Protein AF-A0A3R6PZL5-F1 (afdb_monomer_lite)

Radius of gyration: 20.0 Å; chains: 1; bounding box: 49×30×55 Å

Foldseek 3Di:
DWDKDWDWDQQPPPNDPGTWIWIATPVRDTDDRTHRDDVVVVCCCCCPVVVPVVVVCCVVPVVVVVVVVLVPDDPVVVVVVVVVVVVVVVVVVVVVPPD

Structure (mmCIF, N/CA/C/O backbone):
data_AF-A0A3R6PZL5-F1
#
_entry.id   AF-A0A3R6PZL5-F1
#
loop_
_atom_site.group_PDB
_atom_site.id
_atom_site.type_symbol
_atom_site.label_atom_id
_atom_site.label_alt_id
_atom_site.label_comp_id
_atom_site.label_asym_id
_atom_site.label_entity_id
_atom_site.label_seq_id
_atom_site.pdbx_PDB_ins_code
_atom_site.Cartn_x
_atom_site.Cartn_y
_atom_site.Cartn_z
_atom_site.occupancy
_atom_site.B_iso_or_equiv
_atom_site.auth_seq_id
_atom_site.auth_comp_id
_atom_site.auth_asym_id
_atom_site.auth_atom_id
_atom_site.pdbx_PDB_model_num
ATOM 1 N N . MET A 1 1 ? 0.713 2.255 21.750 1.00 66.62 1 MET A N 1
ATOM 2 C CA . MET A 1 1 ? 0.314 1.854 20.391 1.00 66.62 1 MET A CA 1
ATOM 3 C C . MET A 1 1 ? -0.884 0.960 20.585 1.00 66.62 1 MET A C 1
ATOM 5 O O . MET A 1 1 ? -0.721 -0.050 21.263 1.00 66.62 1 MET A O 1
ATOM 9 N N . GLU A 1 2 ? -2.054 1.404 20.138 1.00 80.25 2 GLU A N 1
ATOM 10 C CA . GLU A 1 2 ? -3.272 0.591 20.202 1.00 80.25 2 GLU A CA 1
ATOM 11 C C . GLU A 1 2 ? -3.112 -0.626 19.287 1.00 80.25 2 GLU A C 1
ATOM 13 O O . GLU A 1 2 ? -2.429 -0.563 18.259 1.00 80.25 2 GLU A O 1
ATOM 18 N N . ARG A 1 3 ? -3.672 -1.764 19.692 1.00 86.94 3 ARG A N 1
ATOM 19 C CA . ARG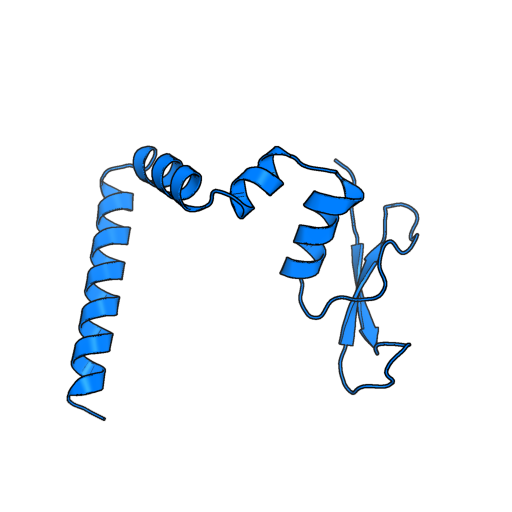 A 1 3 ? -3.683 -2.991 18.897 1.00 86.94 3 ARG A CA 1
ATOM 20 C C . ARG A 1 3 ? -5.068 -3.222 18.315 1.00 86.94 3 ARG A C 1
ATOM 22 O O . ARG A 1 3 ? -6.052 -3.274 19.042 1.00 86.94 3 ARG A O 1
ATOM 29 N N . TYR A 1 4 ? -5.108 -3.471 17.013 1.00 90.88 4 TYR A N 1
ATOM 30 C CA . TYR A 1 4 ? -6.320 -3.875 16.312 1.00 90.88 4 TYR A CA 1
ATOM 31 C C . TYR A 1 4 ? -6.229 -5.338 15.903 1.00 90.88 4 TYR A C 1
ATOM 33 O O . TYR A 1 4 ? -5.151 -5.860 15.601 1.00 90.88 4 TYR A O 1
ATOM 41 N N . LYS A 1 5 ? -7.376 -6.010 15.884 1.00 92.12 5 LYS A N 1
ATOM 42 C CA . LYS A 1 5 ? -7.497 -7.395 15.444 1.00 92.12 5 LYS A CA 1
ATOM 43 C C . LYS A 1 5 ? -8.313 -7.448 14.162 1.00 92.12 5 LYS A C 1
ATOM 45 O O . LYS A 1 5 ? -9.474 -7.050 14.149 1.00 92.12 5 LYS A O 1
ATOM 50 N N . LEU A 1 6 ? -7.706 -7.985 13.107 1.00 91.62 6 LEU A N 1
ATOM 51 C CA . LEU A 1 6 ? -8.398 -8.302 11.863 1.00 91.62 6 LEU A CA 1
ATOM 52 C C . LEU A 1 6 ? -9.008 -9.700 11.978 1.00 91.62 6 LEU A C 1
ATOM 54 O O . LEU A 1 6 ? -8.325 -10.670 12.311 1.00 91.62 6 LEU A O 1
ATOM 58 N N . THR A 1 7 ? -10.305 -9.806 11.717 1.00 89.62 7 THR A N 1
ATOM 59 C CA . THR A 1 7 ? -11.039 -11.076 11.702 1.00 89.62 7 THR A CA 1
ATOM 60 C C . THR A 1 7 ? -11.730 -11.250 10.364 1.00 89.62 7 THR A C 1
ATOM 62 O O . THR A 1 7 ? -12.285 -10.296 9.836 1.00 89.62 7 THR A O 1
ATOM 65 N N . ARG A 1 8 ? -11.677 -12.459 9.802 1.00 88.62 8 ARG A N 1
ATOM 66 C CA . ARG A 1 8 ? -12.354 -12.791 8.547 1.00 88.62 8 ARG A CA 1
ATOM 67 C C . ARG A 1 8 ? -13.617 -13.578 8.855 1.00 88.62 8 ARG A C 1
ATOM 69 O O . ARG A 1 8 ? -13.555 -14.574 9.576 1.00 88.62 8 ARG A O 1
ATOM 76 N N . SER A 1 9 ? -14.748 -13.135 8.327 1.00 83.50 9 SER A N 1
ATOM 77 C CA . SER A 1 9 ? -16.020 -13.850 8.453 1.00 83.50 9 SER A CA 1
ATOM 78 C C . SER A 1 9 ? -16.909 -13.614 7.233 1.00 83.50 9 SER A C 1
ATOM 80 O O . SER A 1 9 ? -16.706 -12.643 6.504 1.00 83.50 9 SER A O 1
ATOM 82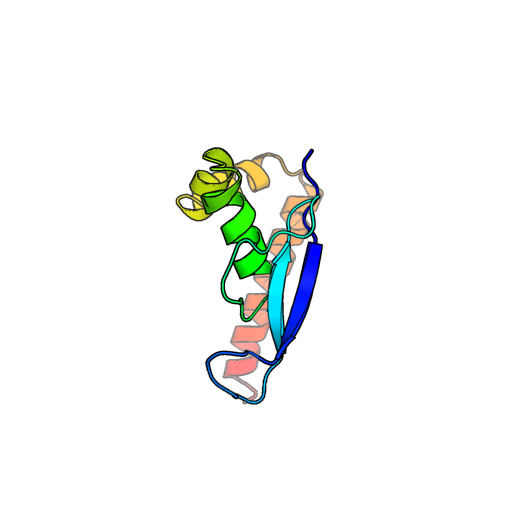 N N . PRO A 1 10 ? -17.885 -14.502 6.964 1.00 80.94 10 PRO A N 1
ATOM 83 C CA . PRO A 1 10 ? -18.842 -14.298 5.881 1.00 80.94 10 PRO A CA 1
ATOM 84 C C . PRO A 1 10 ? -19.553 -12.957 6.043 1.00 80.94 10 PRO A C 1
ATOM 86 O O . PRO A 1 10 ? -19.929 -12.611 7.163 1.00 80.94 10 PRO A O 1
ATOM 89 N N . ASN A 1 11 ? -19.758 -12.228 4.945 1.00 72.94 11 ASN A N 1
ATOM 90 C CA . ASN A 1 11 ? -20.474 -10.956 5.000 1.00 72.94 11 ASN A CA 1
ATOM 91 C C . ASN A 1 11 ? -21.930 -11.187 5.473 1.00 72.94 11 ASN A C 1
ATOM 93 O O . ASN A 1 11 ? -22.711 -11.815 4.744 1.00 72.94 11 ASN A O 1
ATOM 97 N N . PRO A 1 12 ? -22.311 -10.695 6.669 1.00 67.19 12 PRO A N 1
ATOM 98 C CA . PRO A 1 12 ? -23.626 -10.945 7.244 1.00 67.19 12 PRO A CA 1
ATOM 99 C C . PRO A 1 12 ? -24.747 -10.187 6.520 1.00 67.19 12 PRO A C 1
ATOM 101 O O . PRO A 1 12 ? -25.899 -10.604 6.614 1.00 67.19 12 PRO A O 1
ATOM 104 N N . GLU A 1 13 ? -24.438 -9.116 5.780 1.00 65.56 13 GLU A N 1
ATOM 105 C CA . GLU A 1 13 ? -25.444 -8.266 5.130 1.00 65.56 13 GLU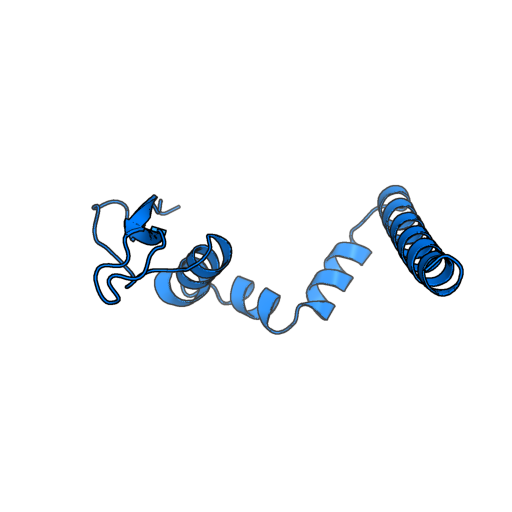 A CA 1
ATOM 106 C C . GLU A 1 13 ? -25.832 -8.743 3.729 1.00 65.56 13 GLU A C 1
ATOM 108 O O . GLU A 1 13 ? -26.975 -8.581 3.306 1.00 65.56 13 GLU A O 1
ATOM 113 N N . THR A 1 14 ? -24.894 -9.332 2.985 1.00 63.47 14 THR A N 1
ATOM 114 C CA . THR A 1 14 ? -25.116 -9.654 1.565 1.00 63.47 14 THR A CA 1
ATOM 115 C C . THR A 1 14 ? -25.370 -11.133 1.299 1.00 63.47 14 THR A C 1
ATOM 117 O O . THR A 1 14 ? -25.755 -11.475 0.181 1.00 63.47 14 THR A O 1
ATOM 120 N N . HIS A 1 15 ? -25.143 -12.021 2.280 1.00 58.91 15 HIS A N 1
ATOM 121 C CA . HIS A 1 15 ? -25.085 -13.482 2.078 1.00 58.91 15 HIS A CA 1
ATOM 122 C C . HIS A 1 15 ? -24.225 -13.894 0.862 1.00 58.91 15 HIS A C 1
ATOM 124 O O . HIS A 1 15 ? -24.356 -15.003 0.338 1.00 58.91 15 HIS A O 1
ATOM 130 N N . ALA A 1 16 ? -23.359 -12.994 0.387 1.00 53.91 16 ALA A N 1
ATOM 131 C CA . ALA A 1 16 ? -22.536 -13.206 -0.782 1.00 53.91 16 ALA A CA 1
ATOM 132 C C . ALA A 1 16 ? -21.437 -14.207 -0.428 1.00 53.91 16 ALA A C 1
ATOM 134 O O . ALA A 1 16 ? -20.914 -14.222 0.687 1.00 53.91 16 ALA A O 1
ATOM 135 N N . SER A 1 17 ? -21.083 -15.062 -1.382 1.00 58.00 17 SER A N 1
ATOM 136 C CA . SER A 1 17 ? -19.989 -16.013 -1.228 1.00 58.00 17 SER A CA 1
ATOM 137 C C . SER A 1 17 ? -18.654 -15.261 -1.167 1.00 58.00 17 SER A C 1
ATOM 139 O O . SER A 1 17 ? -18.061 -14.972 -2.204 1.00 58.00 17 SER A O 1
ATOM 141 N N . GLY A 1 18 ? -18.206 -14.920 0.041 1.00 70.69 18 GLY A N 1
ATOM 142 C CA . GLY A 1 18 ? -16.921 -14.275 0.297 1.00 70.69 18 GLY A CA 1
ATOM 143 C C . GLY A 1 18 ? -16.720 -13.970 1.781 1.00 70.69 18 GLY A C 1
ATOM 144 O O . GLY A 1 18 ? -17.650 -13.536 2.464 1.00 70.69 18 GLY A O 1
ATOM 145 N N . GLU A 1 19 ? -15.512 -14.222 2.285 1.00 82.06 19 GLU A N 1
ATOM 146 C CA . GLU A 1 19 ? -15.089 -13.714 3.592 1.00 82.06 19 GLU A CA 1
ATOM 147 C C . GLU A 1 19 ? -14.755 -12.222 3.463 1.00 82.06 19 GLU A C 1
ATOM 149 O O . GLU A 1 19 ? -14.081 -11.825 2.514 1.00 82.06 19 GLU A O 1
ATOM 154 N N . VAL A 1 20 ? -15.219 -11.410 4.412 1.00 89.31 20 VAL A N 1
ATOM 155 C CA . VAL A 1 20 ? -14.854 -9.993 4.556 1.00 89.31 20 VAL A CA 1
ATOM 156 C C . VAL A 1 20 ? -14.110 -9.781 5.872 1.00 89.31 20 VAL A C 1
ATOM 158 O O . VAL A 1 20 ? -14.193 -10.600 6.791 1.00 89.31 20 VAL A O 1
ATOM 161 N N . ILE A 1 21 ? -13.351 -8.694 5.948 1.00 90.31 21 ILE A N 1
ATOM 162 C CA . ILE A 1 21 ? -12.482 -8.362 7.073 1.00 90.31 21 ILE A CA 1
ATOM 163 C C . ILE A 1 21 ? -13.178 -7.373 8.011 1.00 90.31 21 ILE A C 1
ATOM 165 O O . ILE A 1 21 ? -13.544 -6.263 7.621 1.00 90.31 21 ILE A O 1
ATOM 169 N N . PHE A 1 22 ? -13.307 -7.767 9.271 1.00 91.12 22 PHE A N 1
ATOM 170 C CA . PHE A 1 22 ? -13.778 -6.941 10.377 1.00 91.12 22 PHE A CA 1
ATOM 171 C C . PHE A 1 22 ? -12.619 -6.553 11.282 1.00 91.12 22 PHE A C 1
ATOM 173 O O . PHE A 1 22 ? -11.717 -7.355 11.548 1.00 91.12 22 PHE A O 1
ATOM 180 N N . ILE A 1 23 ? -12.678 -5.329 11.778 1.00 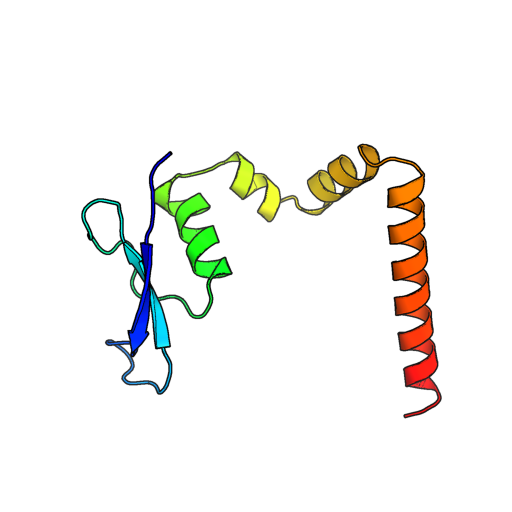92.88 23 ILE A N 1
ATOM 181 C CA . ILE A 1 23 ? -11.688 -4.692 12.627 1.00 92.88 23 ILE A CA 1
ATOM 182 C C . ILE A 1 23 ? -12.261 -4.626 14.029 1.00 92.88 23 ILE A C 1
ATOM 184 O O . ILE A 1 23 ? -13.356 -4.100 14.237 1.00 92.88 23 ILE A O 1
ATOM 188 N N . LYS A 1 24 ? -11.496 -5.138 14.990 1.00 91.56 24 LYS A N 1
ATOM 189 C CA . LYS A 1 24 ? -11.812 -5.028 16.411 1.00 91.56 24 LYS A CA 1
ATOM 190 C C . LYS A 1 24 ? -10.745 -4.254 17.164 1.00 91.56 24 LYS A C 1
ATOM 192 O O . LYS A 1 24 ? -9.559 -4.401 16.857 1.00 91.56 24 LYS A O 1
ATOM 197 N N . ASP A 1 25 ? -11.172 -3.462 18.140 1.00 90.44 25 ASP A N 1
ATOM 198 C CA . ASP A 1 25 ? -10.281 -2.809 19.101 1.00 90.44 25 ASP A CA 1
ATOM 199 C C . ASP A 1 25 ? -9.754 -3.802 20.162 1.00 90.44 25 ASP A C 1
ATOM 201 O O . ASP A 1 25 ? -10.066 -4.997 20.151 1.00 90.44 25 ASP A O 1
ATOM 205 N N . GLU A 1 26 ? -8.949 -3.308 21.106 1.00 89.69 26 GLU A N 1
ATOM 206 C CA . GLU A 1 26 ? -8.391 -4.110 22.208 1.00 89.69 26 GLU A CA 1
ATOM 207 C C . GLU A 1 26 ? -9.454 -4.711 23.146 1.00 89.69 26 GLU A C 1
ATOM 209 O O . GLU A 1 26 ? -9.155 -5.644 23.892 1.00 89.69 26 GLU A O 1
ATOM 214 N N . ASN A 1 27 ? -10.688 -4.204 23.101 1.00 89.75 27 ASN A N 1
ATOM 215 C CA . ASN A 1 27 ? -11.819 -4.644 23.913 1.00 89.75 27 ASN A CA 1
ATOM 216 C C . ASN A 1 27 ? -12.782 -5.559 23.129 1.00 89.75 27 ASN A C 1
ATOM 218 O O . ASN A 1 27 ? -13.895 -5.805 23.592 1.00 89.75 27 ASN A O 1
ATOM 222 N N . ASP A 1 28 ? -12.367 -6.060 21.958 1.00 87.56 28 ASP A N 1
ATOM 223 C CA . ASP A 1 28 ? -13.176 -6.862 21.031 1.00 87.56 28 ASP A CA 1
ATOM 224 C C . ASP A 1 28 ? -14.426 -6.132 20.474 1.00 87.56 28 ASP A C 1
ATOM 226 O O . ASP A 1 28 ? -15.320 -6.783 19.915 1.00 87.56 28 ASP A O 1
ATOM 230 N N . ASN A 1 29 ? -14.481 -4.794 20.550 1.00 89.75 29 ASN A N 1
ATOM 231 C CA . ASN A 1 29 ? -15.541 -4.010 19.912 1.00 89.75 29 ASN A CA 1
ATOM 232 C C . ASN A 1 29 ? -15.282 -3.896 18.411 1.00 89.75 29 ASN A C 1
ATOM 234 O O . ASN A 1 29 ? -14.181 -3.547 17.988 1.00 89.75 29 ASN A O 1
ATOM 238 N N . GLU A 1 30 ? -16.309 -4.153 17.608 1.00 89.88 30 GLU A N 1
ATOM 239 C CA . GLU A 1 30 ? -16.246 -4.035 16.152 1.00 89.88 30 GLU A CA 1
ATOM 240 C C . GLU A 1 30 ? -16.319 -2.566 15.706 1.00 89.88 30 GLU A C 1
ATOM 242 O O . GLU A 1 30 ? -17.174 -1.813 16.172 1.00 89.88 30 GLU A O 1
ATOM 247 N N . LEU A 1 31 ? -15.410 -2.158 14.815 1.00 88.06 31 LEU A N 1
ATOM 248 C CA . LEU A 1 31 ? -15.235 -0.763 14.388 1.00 88.06 31 LEU A CA 1
ATOM 249 C C . LEU A 1 31 ? -15.759 -0.470 12.970 1.00 88.06 31 LEU A C 1
ATOM 251 O O . LEU A 1 31 ? -15.765 0.691 12.556 1.00 88.06 31 LEU A O 1
ATOM 255 N N . ASN A 1 32 ? -16.151 -1.490 12.201 1.00 84.81 32 ASN A N 1
ATOM 256 C CA . ASN A 1 32 ? -16.529 -1.377 10.788 1.00 84.81 32 ASN A CA 1
ATOM 257 C C . ASN A 1 32 ? -17.564 -2.442 10.375 1.00 84.81 32 ASN A C 1
ATOM 259 O O . ASN A 1 32 ? -17.825 -3.379 11.114 1.00 84.81 32 ASN A O 1
ATOM 263 N N . VAL A 1 33 ? -18.094 -2.328 9.152 1.00 80.00 33 VAL A N 1
ATOM 264 C CA . VAL A 1 33 ? -19.116 -3.243 8.592 1.00 80.00 33 VAL A CA 1
ATOM 265 C C . VAL A 1 33 ? -18.562 -4.341 7.662 1.00 80.00 33 VAL A C 1
ATOM 267 O O . VAL A 1 33 ? -19.311 -5.204 7.212 1.00 80.00 33 VAL A O 1
ATOM 270 N N . GLY A 1 34 ? -17.255 -4.340 7.382 1.00 86.75 34 GLY A N 1
ATOM 271 C CA . GLY A 1 34 ? -16.566 -5.340 6.552 1.00 86.75 34 GLY A CA 1
ATOM 272 C C . GLY A 1 34 ? -15.762 -4.739 5.390 1.00 86.75 34 GLY A C 1
ATOM 273 O O . GLY A 1 34 ? -16.249 -3.856 4.690 1.00 86.75 34 GLY A O 1
ATOM 274 N N . PHE A 1 35 ? -14.544 -5.241 5.162 1.00 89.50 35 PHE A N 1
ATOM 275 C CA . PHE A 1 35 ? -13.663 -4.878 4.038 1.00 89.50 35 PHE A CA 1
ATOM 276 C C . PHE A 1 35 ? -13.365 -6.072 3.127 1.00 89.50 35 PHE A C 1
ATOM 278 O O . PHE A 1 35 ? -13.362 -7.218 3.579 1.00 89.50 35 PHE A O 1
ATOM 285 N N . SER A 1 36 ? -13.092 -5.815 1.848 1.00 86.25 36 SER A N 1
ATOM 286 C CA . SER A 1 36 ? -12.694 -6.848 0.881 1.00 86.25 36 SER A CA 1
ATOM 287 C C . SER A 1 36 ? -11.229 -7.263 0.998 1.00 86.25 36 SER A C 1
ATOM 289 O O . SER A 1 36 ? -10.902 -8.407 0.683 1.00 86.25 36 SER A O 1
ATOM 291 N N . ASP A 1 37 ? -10.356 -6.365 1.452 1.00 89.44 37 ASP A N 1
ATOM 292 C CA . ASP A 1 37 ? -8.932 -6.631 1.618 1.00 89.44 37 ASP A CA 1
ATOM 293 C C . ASP A 1 37 ? -8.344 -5.957 2.868 1.00 89.44 37 ASP A C 1
ATOM 295 O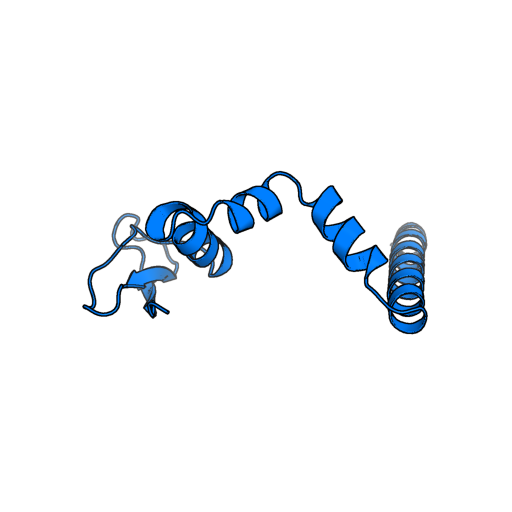 O . ASP A 1 37 ? -8.994 -5.178 3.567 1.00 89.44 37 ASP A O 1
ATOM 299 N N . GLU A 1 38 ? -7.120 -6.364 3.207 1.00 90.62 38 GLU A N 1
ATOM 300 C CA . GLU A 1 38 ? -6.431 -5.925 4.422 1.00 90.62 38 GLU A CA 1
ATOM 301 C C . GLU A 1 38 ? -5.886 -4.496 4.315 1.00 90.62 38 GLU A C 1
ATOM 303 O O . GLU A 1 38 ? -5.690 -3.864 5.352 1.00 90.62 38 GLU A O 1
ATOM 308 N N . LEU A 1 39 ? -5.653 -3.985 3.099 1.00 91.94 39 LEU A N 1
ATOM 309 C CA . LEU A 1 39 ? -5.160 -2.623 2.893 1.00 91.94 39 LEU A CA 1
ATOM 310 C C . LEU A 1 39 ? -6.283 -1.622 3.151 1.00 91.94 39 LEU A C 1
ATOM 312 O O . LEU A 1 39 ? -6.093 -0.717 3.953 1.00 91.94 39 LEU A O 1
ATOM 316 N N . ASP A 1 40 ? -7.476 -1.859 2.606 1.00 91.19 40 ASP A N 1
ATOM 317 C CA . ASP A 1 40 ? -8.663 -1.041 2.874 1.00 91.19 40 ASP A CA 1
ATOM 318 C C . ASP A 1 40 ? -8.980 -0.980 4.379 1.00 91.19 40 ASP A C 1
ATOM 320 O O . ASP A 1 40 ? -9.301 0.075 4.936 1.00 91.19 40 ASP A O 1
ATOM 324 N N . ALA A 1 41 ? -8.858 -2.122 5.065 1.00 92.06 41 ALA A N 1
ATOM 325 C CA . ALA A 1 41 ? -9.047 -2.196 6.509 1.00 92.06 41 ALA A CA 1
ATOM 326 C C . ALA A 1 41 ? -7.994 -1.374 7.273 1.00 92.06 41 ALA A C 1
ATOM 328 O O . ALA A 1 41 ? -8.312 -0.704 8.259 1.00 92.06 41 ALA A O 1
ATOM 329 N N . PHE A 1 42 ? -6.740 -1.411 6.825 1.00 93.12 42 PHE A N 1
ATOM 330 C CA . PHE A 1 42 ? -5.662 -0.633 7.422 1.00 93.12 42 PHE A CA 1
ATOM 331 C C . PHE A 1 42 ? -5.831 0.872 7.180 1.00 93.12 42 PHE A C 1
ATOM 333 O O . PHE A 1 42 ? -5.711 1.657 8.125 1.00 93.12 42 PHE A O 1
ATOM 340 N N . ASP A 1 43 ? -6.188 1.269 5.960 1.00 93.44 43 ASP A N 1
ATOM 341 C CA . ASP A 1 43 ? -6.469 2.656 5.595 1.00 93.44 43 ASP A CA 1
ATOM 342 C C . ASP A 1 43 ? -7.600 3.220 6.458 1.00 93.44 43 ASP A C 1
ATOM 344 O O . ASP A 1 43 ? -7.501 4.335 6.969 1.00 93.44 43 ASP A O 1
ATOM 348 N N . TYR A 1 44 ? -8.649 2.431 6.713 1.00 92.62 44 TYR A N 1
ATOM 349 C CA . TYR A 1 44 ? -9.724 2.829 7.619 1.00 92.62 44 TYR A CA 1
ATOM 350 C C . TYR A 1 44 ? -9.232 3.082 9.048 1.00 92.62 44 TYR A C 1
ATOM 352 O O . TYR A 1 44 ? -9.600 4.095 9.644 1.00 92.62 44 TYR A O 1
ATOM 360 N N . ILE A 1 45 ? -8.387 2.203 9.601 1.00 92.50 45 ILE A N 1
ATOM 361 C CA . ILE A 1 45 ? -7.802 2.416 10.935 1.00 92.50 45 ILE A CA 1
ATOM 362 C C . ILE A 1 45 ? -7.046 3.739 10.950 1.00 92.50 45 ILE A C 1
ATOM 364 O O . ILE A 1 45 ? -7.302 4.590 11.800 1.00 92.50 45 ILE A O 1
ATOM 368 N N . LYS A 1 46 ? -6.154 3.940 9.980 1.00 93.81 46 LYS A N 1
ATOM 369 C CA . LYS A 1 46 ? -5.302 5.125 9.940 1.00 93.81 46 LYS A CA 1
ATOM 370 C C . LYS A 1 46 ? -6.091 6.412 9.754 1.00 93.81 46 LYS A C 1
ATOM 372 O O . LYS A 1 46 ? -5.850 7.385 10.463 1.00 93.81 46 LYS A O 1
ATOM 377 N N . LEU A 1 47 ? -7.053 6.419 8.842 1.00 92.81 47 LEU A N 1
ATOM 378 C CA . LEU A 1 47 ? -7.772 7.631 8.463 1.00 92.81 47 LEU A CA 1
ATOM 379 C C . LEU A 1 47 ? -8.965 7.932 9.374 1.00 92.81 47 LEU A C 1
ATOM 381 O O . LEU A 1 47 ? -9.191 9.092 9.705 1.00 92.81 47 LEU A O 1
ATOM 385 N N . GLN A 1 48 ? -9.743 6.919 9.764 1.00 91.19 48 GLN A N 1
ATOM 386 C CA . GLN A 1 48 ? -11.014 7.114 10.474 1.00 91.19 48 GLN A CA 1
ATOM 387 C C . GLN A 1 48 ? -10.897 6.900 11.984 1.00 91.19 48 GLN A C 1
ATOM 389 O O . GLN A 1 48 ? -11.541 7.622 12.743 1.00 91.19 48 GLN A O 1
ATOM 394 N N . VAL A 1 49 ? -10.089 5.932 12.429 1.00 90.19 49 VAL A N 1
ATOM 395 C CA . VAL A 1 49 ? -9.946 5.612 13.860 1.00 90.19 49 VAL A CA 1
ATOM 396 C C . VAL A 1 49 ? -8.859 6.474 14.499 1.00 90.19 49 VAL A C 1
ATOM 398 O O . VAL A 1 49 ? -9.123 7.199 15.455 1.00 90.19 49 VAL A O 1
ATOM 401 N N . GLU A 1 50 ? -7.647 6.444 13.943 1.00 92.12 50 GLU A N 1
ATOM 402 C CA . GLU A 1 50 ? -6.497 7.191 14.466 1.00 92.12 50 GLU A CA 1
ATOM 403 C C . GLU A 1 50 ? -6.461 8.653 13.983 1.00 92.12 50 GLU A C 1
ATOM 405 O O . GLU A 1 50 ? -5.799 9.487 14.605 1.00 92.12 50 GLU A O 1
ATOM 410 N N . ASN A 1 51 ? -7.186 8.985 12.904 1.00 92.00 51 ASN A N 1
ATOM 411 C CA . ASN A 1 51 ? -7.181 10.307 12.260 1.00 92.00 51 ASN A CA 1
ATOM 412 C C . ASN A 1 51 ? -5.752 10.802 11.946 1.00 92.00 51 ASN A C 1
ATOM 414 O O . ASN A 1 51 ? -5.379 11.952 12.216 1.00 92.00 51 ASN A O 1
ATOM 418 N N . ASP A 1 52 ? -4.938 9.894 11.408 1.00 94.56 52 ASP A N 1
ATOM 419 C CA . ASP A 1 52 ? -3.535 10.097 11.077 1.00 94.56 52 ASP A CA 1
ATOM 420 C C . ASP A 1 52 ? -3.404 11.002 9.843 1.00 94.56 52 ASP A C 1
ATOM 422 O O . ASP A 1 52 ? -3.500 10.578 8.689 1.00 94.56 52 ASP A O 1
ATOM 426 N N . LYS A 1 53 ? -3.198 12.296 10.104 1.00 93.44 53 LYS A N 1
ATOM 427 C CA . LYS A 1 53 ? -3.045 13.323 9.064 1.00 93.44 53 LYS A CA 1
ATOM 428 C C . LYS A 1 53 ? -1.783 13.147 8.232 1.00 93.44 53 LYS A C 1
ATOM 430 O O . LYS A 1 53 ? -1.759 13.589 7.089 1.00 93.44 53 LYS A O 1
ATOM 435 N N . GLU A 1 54 ? -0.734 12.570 8.812 1.00 91.25 54 GLU A N 1
ATOM 436 C CA . GLU A 1 54 ? 0.500 12.317 8.079 1.00 91.25 54 GLU A CA 1
ATOM 437 C C . GLU A 1 54 ? 0.249 11.206 7.061 1.00 91.25 54 GLU A C 1
ATOM 439 O O . GLU A 1 54 ? 0.520 11.389 5.878 1.00 91.25 54 GLU A O 1
ATOM 444 N N . TYR A 1 55 ? -0.382 10.110 7.488 1.00 93.19 55 TYR A N 1
ATOM 445 C CA . TYR A 1 55 ? -0.788 9.032 6.591 1.00 93.19 55 TYR A CA 1
ATOM 446 C C . TYR A 1 55 ? -1.754 9.500 5.491 1.00 93.19 55 TYR A C 1
ATOM 448 O O . TYR A 1 55 ? -1.597 9.130 4.328 1.00 93.19 55 TYR A O 1
ATOM 456 N N . ALA A 1 56 ? -2.711 10.370 5.828 1.00 93.31 56 ALA A N 1
ATOM 457 C CA . ALA A 1 56 ? -3.591 10.982 4.835 1.00 93.31 56 ALA A CA 1
ATOM 458 C C . ALA A 1 56 ? -2.803 11.765 3.767 1.00 93.31 56 ALA A C 1
ATOM 460 O O . ALA A 1 56 ? -3.070 11.613 2.576 1.00 93.31 56 ALA A O 1
ATOM 461 N N . ASP A 1 57 ? -1.783 12.536 4.164 1.00 92.94 57 ASP A N 1
ATOM 462 C CA . ASP A 1 57 ? -0.921 13.259 3.220 1.00 92.94 57 ASP A CA 1
ATOM 463 C C . ASP A 1 57 ? -0.099 12.308 2.330 1.00 92.94 57 ASP A C 1
ATOM 465 O O . ASP A 1 57 ? 0.108 12.604 1.152 1.00 92.94 57 ASP A O 1
ATOM 469 N N . TYR A 1 58 ? 0.320 11.142 2.842 1.00 90.62 58 TYR A N 1
ATOM 470 C CA . TYR A 1 58 ? 0.956 10.097 2.026 1.00 90.62 58 TYR A CA 1
ATOM 471 C C . TYR A 1 58 ? 0.040 9.585 0.907 1.00 90.62 58 TYR A C 1
ATOM 473 O O . TYR A 1 58 ? 0.519 9.342 -0.203 1.00 90.62 58 TYR A O 1
ATOM 481 N N . LEU A 1 59 ? -1.262 9.448 1.174 1.00 91.12 59 LEU A N 1
ATOM 482 C CA . LEU A 1 59 ? -2.244 8.994 0.186 1.00 91.12 59 LEU A CA 1
ATOM 483 C C . LEU A 1 59 ? -2.673 10.103 -0.786 1.00 91.12 59 LEU A C 1
ATOM 485 O O . LEU A 1 59 ? -2.861 9.835 -1.972 1.00 91.12 59 LEU A O 1
ATOM 489 N N . GLU A 1 60 ? -2.807 11.345 -0.314 1.00 92.50 60 GLU A N 1
ATOM 490 C CA . GLU A 1 60 ? -3.204 12.487 -1.149 1.00 92.50 60 GLU A CA 1
ATOM 491 C C . GLU A 1 60 ? -2.061 12.991 -2.042 1.00 92.50 60 GLU A C 1
ATOM 493 O O . GLU A 1 60 ? -2.286 13.363 -3.197 1.00 92.50 60 GLU A O 1
ATOM 498 N N . ASN A 1 61 ? -0.823 12.977 -1.536 1.00 93.69 61 ASN A N 1
ATOM 499 C CA . ASN A 1 61 ? 0.358 13.519 -2.212 1.00 93.69 61 ASN A CA 1
ATOM 500 C C . ASN A 1 61 ? 1.467 12.469 -2.431 1.00 93.69 61 ASN A C 1
ATOM 502 O O . ASN A 1 61 ? 2.641 12.740 -2.142 1.00 93.69 61 ASN A O 1
ATOM 506 N N . PRO A 1 62 ? 1.166 11.294 -3.016 1.00 91.56 62 PRO A N 1
ATOM 507 C CA . PRO A 1 62 ? 2.100 10.170 -3.062 1.00 91.56 62 PRO A CA 1
ATOM 508 C C . PRO A 1 62 ? 3.380 10.503 -3.834 1.00 91.56 62 PRO A C 1
ATOM 510 O O . PRO A 1 62 ? 4.465 10.089 -3.443 1.00 91.56 62 PRO A O 1
ATOM 513 N N . ASN A 1 63 ? 3.295 11.314 -4.894 1.00 91.00 63 ASN A N 1
ATOM 514 C CA . ASN A 1 63 ? 4.462 11.694 -5.698 1.00 91.00 63 ASN A CA 1
ATOM 515 C C . ASN A 1 63 ? 5.524 12.445 -4.890 1.00 91.00 63 ASN A C 1
ATOM 517 O O . ASN A 1 63 ? 6.716 12.226 -5.095 1.00 91.00 63 ASN A O 1
ATOM 521 N N . LYS A 1 64 ? 5.094 13.339 -3.994 1.00 92.62 64 LYS A N 1
ATOM 522 C CA . LYS A 1 64 ? 6.008 14.115 -3.154 1.00 92.62 64 LYS A CA 1
ATOM 523 C C . LYS A 1 64 ? 6.768 13.174 -2.222 1.00 92.62 64 LYS A C 1
ATOM 525 O O . LYS A 1 64 ? 7.993 13.170 -2.224 1.00 92.62 64 LYS A O 1
ATOM 530 N N . HIS A 1 65 ? 6.035 12.310 -1.529 1.00 90.94 65 HIS A N 1
ATOM 531 C CA . HIS A 1 65 ? 6.595 11.340 -0.592 1.00 90.94 65 HIS A CA 1
ATOM 532 C C . HIS A 1 65 ? 7.486 10.296 -1.265 1.00 90.94 65 HIS A C 1
ATOM 534 O O . HIS A 1 65 ? 8.564 9.995 -0.764 1.00 90.94 65 HIS A O 1
ATOM 540 N N . ILE A 1 66 ? 7.100 9.796 -2.442 1.00 91.94 66 ILE A N 1
ATOM 541 C CA . ILE A 1 66 ? 7.935 8.888 -3.241 1.00 91.94 66 ILE A CA 1
ATOM 542 C C . ILE A 1 66 ? 9.249 9.569 -3.637 1.00 91.94 66 ILE A C 1
ATOM 544 O O . ILE A 1 66 ? 10.304 8.943 -3.563 1.00 91.94 66 ILE A O 1
ATOM 548 N N . MET A 1 67 ? 9.210 10.841 -4.043 1.00 90.75 67 MET A N 1
ATOM 549 C CA . MET A 1 67 ? 10.424 11.585 -4.385 1.00 90.75 67 MET A CA 1
ATOM 550 C C . MET A 1 67 ? 11.310 11.828 -3.166 1.00 90.75 67 MET A C 1
ATOM 552 O O . MET A 1 67 ? 12.526 11.679 -3.269 1.00 90.75 67 MET A O 1
ATOM 556 N N . ASP A 1 68 ? 10.727 12.150 -2.013 1.00 92.31 68 ASP A N 1
ATOM 557 C CA . ASP A 1 68 ? 11.474 12.313 -0.765 1.00 92.31 68 ASP A CA 1
ATOM 558 C C . ASP A 1 68 ? 12.155 10.995 -0.356 1.00 92.31 68 ASP A C 1
ATOM 560 O O . ASP A 1 68 ? 13.358 10.984 -0.072 1.00 92.31 68 ASP A O 1
ATOM 564 N N . MET A 1 69 ? 11.439 9.865 -0.446 1.00 92.88 69 MET A N 1
ATOM 565 C CA . MET A 1 69 ? 12.015 8.532 -0.247 1.00 92.88 69 MET A CA 1
ATOM 566 C C . MET A 1 69 ? 13.145 8.268 -1.240 1.00 92.88 69 MET A C 1
ATOM 568 O O . MET A 1 69 ? 14.252 7.945 -0.820 1.00 92.88 69 MET A O 1
ATOM 572 N N . TYR A 1 70 ? 12.914 8.468 -2.540 1.00 92.06 70 TYR A N 1
ATOM 573 C CA . TYR A 1 70 ? 13.926 8.253 -3.575 1.00 92.06 70 TYR A CA 1
ATOM 574 C C . TYR A 1 70 ? 15.183 9.095 -3.342 1.00 92.06 70 TYR A C 1
ATOM 576 O O . TYR A 1 70 ? 16.302 8.603 -3.481 1.00 92.06 70 TYR A O 1
ATOM 584 N N . ASN A 1 71 ? 15.023 10.357 -2.946 1.00 92.88 71 ASN A N 1
ATOM 585 C CA . ASN A 1 71 ? 16.142 11.245 -2.655 1.00 92.88 71 ASN A CA 1
ATOM 586 C C . ASN A 1 71 ? 16.961 10.772 -1.448 1.00 92.88 71 ASN A C 1
ATOM 588 O O . ASN A 1 71 ? 18.182 10.938 -1.465 1.00 92.88 71 ASN A O 1
ATOM 592 N N . SER A 1 72 ? 16.314 10.147 -0.457 1.00 95.12 72 SER A N 1
ATOM 593 C CA . SER A 1 72 ? 16.970 9.577 0.728 1.00 95.12 72 SER A CA 1
ATOM 594 C C . SER A 1 72 ? 17.748 8.280 0.467 1.00 95.12 72 SER A C 1
ATOM 596 O O . SER A 1 72 ? 18.582 7.905 1.288 1.00 95.12 72 SER A O 1
ATOM 598 N N . LEU A 1 73 ? 17.505 7.614 -0.669 1.00 95.38 73 LEU A N 1
ATOM 599 C CA . LEU A 1 73 ? 18.184 6.372 -1.037 1.00 95.38 73 LEU A CA 1
ATOM 600 C C . LEU A 1 73 ? 19.655 6.598 -1.394 1.00 95.38 73 LEU A C 1
ATOM 602 O O . LEU A 1 73 ? 20.042 7.646 -1.931 1.00 95.38 73 LEU A O 1
ATOM 606 N N . ASP A 1 74 ? 20.465 5.568 -1.167 1.00 96.25 74 ASP A N 1
ATOM 607 C CA . ASP A 1 74 ? 21.848 5.552 -1.622 1.00 96.25 74 ASP A CA 1
ATOM 608 C C . ASP A 1 74 ? 21.965 5.261 -3.135 1.00 96.25 74 ASP A C 1
ATOM 610 O O . ASP A 1 74 ? 20.993 4.964 -3.840 1.00 96.25 74 ASP A O 1
ATOM 614 N N . ASP A 1 75 ? 23.182 5.386 -3.667 1.00 95.69 75 ASP A N 1
ATOM 615 C CA . ASP A 1 75 ? 23.450 5.181 -5.095 1.00 95.69 75 ASP A CA 1
ATOM 616 C C . ASP A 1 75 ? 23.237 3.732 -5.554 1.00 95.69 75 ASP A C 1
ATOM 618 O O . ASP A 1 75 ? 23.135 3.470 -6.757 1.00 95.69 75 ASP A O 1
ATOM 622 N N . PHE A 1 76 ? 23.265 2.763 -4.640 1.00 96.06 76 PHE A N 1
ATOM 623 C CA . PHE A 1 76 ? 23.029 1.364 -4.972 1.00 96.06 76 PHE A CA 1
ATOM 624 C C . PHE A 1 76 ? 21.530 1.114 -5.157 1.00 96.06 76 PHE A C 1
ATOM 626 O O . PHE A 1 76 ? 21.121 0.599 -6.201 1.00 96.06 76 PHE A O 1
ATOM 633 N N . ASP A 1 77 ? 20.718 1.562 -4.206 1.00 95.31 77 ASP A N 1
ATOM 634 C CA . ASP A 1 77 ? 19.263 1.445 -4.241 1.00 95.31 77 ASP A CA 1
ATOM 635 C C . ASP A 1 77 ? 18.670 2.156 -5.465 1.00 95.31 77 ASP A C 1
ATOM 637 O O . ASP A 1 77 ? 17.84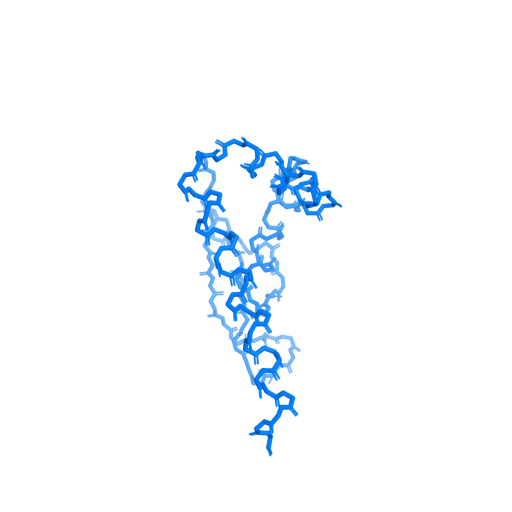5 1.591 -6.190 1.00 95.31 77 ASP A O 1
ATOM 641 N N . LYS A 1 78 ? 19.160 3.363 -5.776 1.00 94.19 78 LYS A N 1
ATOM 642 C CA . LYS A 1 78 ? 18.751 4.108 -6.980 1.00 94.19 78 LYS A CA 1
ATOM 643 C C . LYS A 1 78 ? 19.017 3.313 -8.259 1.00 94.19 78 LYS A C 1
ATOM 645 O O . LYS A 1 78 ? 18.125 3.169 -9.096 1.00 94.19 78 LYS A O 1
ATOM 650 N N . ARG A 1 79 ? 20.204 2.706 -8.380 1.00 94.88 79 ARG A N 1
ATOM 651 C CA . ARG A 1 79 ? 20.561 1.859 -9.532 1.00 94.88 79 ARG A CA 1
ATOM 652 C C . ARG A 1 79 ? 19.670 0.623 -9.653 1.00 94.88 79 ARG A C 1
ATOM 654 O O . ARG A 1 79 ? 19.317 0.238 -10.767 1.00 94.88 79 ARG A O 1
ATOM 661 N N . MET A 1 80 ? 19.285 0.008 -8.536 1.00 95.12 80 MET A N 1
ATOM 662 C CA . MET A 1 80 ? 18.362 -1.134 -8.533 1.00 95.12 80 MET A CA 1
ATOM 663 C C . MET A 1 80 ? 16.971 -0.754 -9.056 1.00 95.12 80 MET A C 1
ATOM 665 O O . MET A 1 80 ? 16.378 -1.496 -9.850 1.00 95.12 80 MET A O 1
ATOM 669 N N . ILE A 1 81 ? 16.463 0.417 -8.662 1.00 93.44 81 ILE A N 1
ATOM 670 C CA . ILE A 1 81 ? 15.181 0.944 -9.148 1.00 93.44 81 ILE A CA 1
ATOM 671 C C . ILE A 1 81 ? 15.253 1.208 -10.656 1.00 93.44 81 ILE A C 1
ATOM 673 O O . ILE A 1 81 ? 14.402 0.723 -11.405 1.00 93.44 81 ILE A O 1
ATOM 677 N N . GLU A 1 82 ? 16.291 1.906 -11.123 1.00 93.50 82 GLU A N 1
ATOM 678 C CA . GLU A 1 82 ? 16.494 2.196 -12.549 1.00 93.50 82 GLU A CA 1
ATOM 679 C C . GLU A 1 82 ? 16.535 0.917 -13.400 1.00 93.50 82 GLU A C 1
ATOM 681 O O . GLU A 1 82 ? 15.846 0.816 -14.420 1.00 93.50 82 GLU A O 1
ATOM 686 N N . GLN A 1 83 ? 17.290 -0.099 -12.966 1.00 94.94 83 GLN A N 1
ATOM 687 C CA . GLN A 1 83 ? 17.371 -1.381 -13.671 1.00 94.94 83 GLN A CA 1
ATOM 688 C C . GLN A 1 83 ? 16.020 -2.099 -13.733 1.00 94.94 83 GLN A C 1
ATOM 690 O O . GLN A 1 83 ? 15.657 -2.646 -14.778 1.00 94.94 83 GLN A O 1
ATOM 695 N N . SER A 1 84 ? 15.252 -2.062 -12.643 1.00 95.12 84 SER A N 1
ATOM 696 C CA . SER A 1 84 ? 13.918 -2.665 -12.582 1.00 95.12 84 SER A CA 1
ATOM 697 C C . SER A 1 84 ? 12.944 -1.985 -13.551 1.00 95.12 84 SER A C 1
ATOM 699 O O . SER A 1 84 ? 12.191 -2.664 -14.254 1.00 95.12 84 SER A O 1
ATOM 701 N N . LEU A 1 85 ? 13.001 -0.653 -13.663 1.00 94.81 85 LEU A N 1
ATOM 702 C CA . LEU A 1 85 ? 12.192 0.119 -14.612 1.00 94.81 85 LEU A CA 1
ATOM 703 C C . LEU A 1 85 ? 12.560 -0.191 -16.069 1.00 94.81 85 LEU A C 1
ATOM 705 O O . LEU A 1 85 ? 11.672 -0.439 -16.889 1.00 94.81 85 LEU A O 1
ATOM 709 N N . ILE A 1 86 ? 13.857 -0.255 -16.390 1.00 95.69 86 ILE A N 1
ATOM 710 C CA . ILE A 1 86 ? 14.328 -0.649 -17.727 1.00 95.69 86 ILE A CA 1
ATOM 711 C C . ILE A 1 86 ? 13.840 -2.061 -18.066 1.00 95.69 86 ILE A C 1
ATOM 713 O O . ILE A 1 86 ? 13.376 -2.306 -19.181 1.00 95.69 86 ILE A O 1
ATOM 717 N N . GLN A 1 87 ? 13.910 -2.998 -17.117 1.00 94.25 87 GLN A N 1
ATOM 718 C CA . GLN A 1 87 ? 13.453 -4.367 -17.340 1.00 94.25 87 GLN A CA 1
ATOM 719 C C . GLN A 1 87 ? 11.942 -4.440 -17.594 1.00 94.25 87 GLN A C 1
ATOM 721 O O . GLN A 1 87 ? 11.519 -5.161 -18.500 1.00 94.25 87 GLN A O 1
ATOM 726 N N . LYS A 1 88 ? 11.131 -3.670 -16.857 1.00 95.69 88 LYS A N 1
ATOM 727 C CA . LYS A 1 88 ? 9.688 -3.558 -17.114 1.00 95.69 88 LYS A CA 1
ATOM 728 C C . LYS A 1 88 ? 9.415 -3.075 -18.542 1.00 95.69 88 LYS A C 1
ATOM 730 O O . LYS A 1 88 ? 8.665 -3.727 -19.263 1.00 95.69 88 LYS A O 1
ATOM 735 N N . TYR A 1 89 ? 10.088 -2.010 -18.979 1.00 93.88 89 TYR A N 1
ATOM 736 C CA . TYR A 1 89 ? 9.928 -1.479 -20.336 1.00 93.88 89 TYR A CA 1
ATOM 737 C C . TYR A 1 89 ? 10.337 -2.495 -21.414 1.00 93.88 89 TYR A C 1
ATOM 739 O O . TYR A 1 89 ? 9.622 -2.699 -22.393 1.00 93.88 89 TYR A O 1
ATOM 747 N N . ARG A 1 90 ? 11.449 -3.216 -21.212 1.00 93.50 90 ARG A N 1
ATOM 748 C CA . ARG A 1 90 ? 11.863 -4.304 -22.115 1.00 93.50 90 ARG A CA 1
ATOM 749 C C . ARG A 1 90 ? 10.794 -5.389 -22.238 1.00 93.50 90 ARG A C 1
ATOM 751 O O . ARG A 1 90 ? 10.560 -5.866 -23.347 1.00 93.50 90 ARG A O 1
ATOM 758 N N . ASN A 1 91 ? 10.157 -5.770 -21.130 1.00 93.25 91 ASN A N 1
ATOM 759 C CA . ASN A 1 91 ? 9.089 -6.770 -21.141 1.00 93.25 91 ASN A CA 1
ATOM 760 C C . ASN A 1 91 ? 7.865 -6.269 -21.920 1.00 93.25 91 ASN A C 1
ATOM 762 O O . ASN A 1 91 ? 7.308 -7.022 -22.715 1.00 93.25 91 ASN A O 1
ATOM 766 N N . GLU A 1 92 ? 7.482 -5.003 -21.742 1.00 92.81 92 GLU A N 1
ATOM 767 C CA . GLU A 1 92 ? 6.389 -4.379 -22.500 1.00 92.81 92 GLU A CA 1
ATOM 768 C C . GLU A 1 92 ? 6.686 -4.355 -24.004 1.00 92.81 92 GLU A C 1
ATOM 770 O O . GLU A 1 92 ? 5.846 -4.769 -24.803 1.00 92.81 92 GLU A O 1
ATOM 775 N N . CYS A 1 93 ? 7.899 -3.955 -24.405 1.00 90.56 93 CYS A N 1
ATOM 776 C CA . CYS A 1 93 ? 8.316 -4.007 -25.805 1.00 90.56 93 CYS A CA 1
ATOM 777 C C . CYS A 1 93 ? 8.280 -5.438 -26.350 1.00 90.56 93 CYS A C 1
ATOM 779 O O . CYS A 1 93 ? 7.744 -5.669 -27.426 1.00 90.56 93 CYS A O 1
ATOM 781 N N . MET A 1 94 ? 8.822 -6.409 -25.613 1.00 93.00 94 MET A N 1
ATOM 782 C CA . MET A 1 94 ? 8.832 -7.815 -26.020 1.00 93.00 94 MET A CA 1
ATOM 783 C C . MET A 1 94 ? 7.409 -8.359 -26.222 1.00 93.00 94 MET A C 1
ATOM 785 O O . MET A 1 94 ? 7.147 -9.021 -27.225 1.00 93.00 94 MET A O 1
ATOM 789 N N . TYR A 1 95 ? 6.478 -8.038 -25.318 1.00 89.25 95 TYR A N 1
ATOM 790 C CA . TYR A 1 95 ? 5.080 -8.471 -25.409 1.00 89.25 95 TYR A CA 1
ATOM 791 C C . TYR A 1 95 ? 4.383 -7.969 -26.686 1.00 89.25 95 TYR A C 1
ATOM 793 O O . TYR A 1 95 ? 3.535 -8.666 -27.235 1.00 89.25 95 TYR A O 1
ATOM 801 N N . GLN A 1 96 ? 4.768 -6.797 -27.201 1.00 84.88 96 GLN A N 1
ATOM 802 C CA . GLN A 1 96 ? 4.247 -6.265 -28.469 1.00 84.88 96 GLN A CA 1
ATOM 803 C C . GLN A 1 96 ? 4.682 -7.096 -29.692 1.00 84.88 96 GLN A C 1
ATOM 805 O O . GLN A 1 96 ? 3.958 -7.132 -30.683 1.00 84.88 96 GLN A O 1
ATOM 810 N N . TYR A 1 97 ? 5.842 -7.761 -29.639 1.00 81.44 97 TYR A N 1
ATOM 811 C CA . TYR A 1 97 ? 6.399 -8.519 -30.770 1.00 81.44 97 TYR A CA 1
ATOM 812 C C . TYR A 1 97 ? 6.068 -10.018 -30.754 1.00 81.44 97 TYR A C 1
ATOM 814 O O . TYR A 1 97 ? 6.006 -10.625 -31.820 1.00 81.44 97 TYR A O 1
ATOM 822 N N . PHE A 1 98 ? 5.880 -10.625 -29.580 1.00 81.12 98 PHE A N 1
ATOM 823 C CA . PHE A 1 98 ? 5.750 -12.086 -29.424 1.00 81.12 98 PHE A CA 1
ATOM 824 C C . PHE A 1 98 ? 4.364 -12.541 -28.943 1.00 81.12 98 PHE A C 1
ATOM 826 O O . PHE A 1 98 ? 4.258 -13.555 -28.254 1.00 81.12 98 PHE A O 1
ATOM 833 N N . ARG A 1 99 ? 3.319 -11.773 -29.254 1.00 59.72 99 ARG A N 1
ATOM 834 C CA . ARG A 1 99 ? 1.952 -12.066 -28.816 1.00 59.72 99 ARG A CA 1
ATOM 835 C C . ARG A 1 99 ? 1.348 -13.294 -29.494 1.00 59.72 99 ARG A C 1
ATOM 837 O O . ARG A 1 99 ? 1.516 -13.428 -30.725 1.00 59.72 99 ARG A O 1
#

Sequence (99 aa):
MERYKLTRSPNPETHASGEVIFIKDENDNELNVGFSDELDAFDYIKLQVENDKEYADYLENPNKHIMDMYNSLDDFDKRMIEQSLIQKYRNECMYQYFR

Secondary structure (DSSP, 8-state):
----EEEEEE-TTT--SSEEEEEE-TT--B--S-BSSHHHHHHHIIIIIS--HHHHHHHHSHHHHHHHHHHHS-HHHHHHHHHHHHHHHHHHHHHHH--

pLDDT: mean 88.33, std 9.17, range [53.91, 96.25]